Protein AF-A0A533VX08-F1 (afdb_monomer)

Sequence (145 aa):
MNLILTSAKGLEARASAEFKELALLSGIRKVGIERSAYDGVIEAEVENPRALLKFLADYVKSEPFRIRFILRALPIDAVVDTKMKDITATVKRLSSTIGQGETFRITIETRDSPYSTKELIDAIADVIDKKVDLESPKKIVLVQV

Nearest PDB structures (foldseek):
  3dfe-assembly1_F  TM=4.731E-01  e=9.009E-02  Trichormus variabilis ATCC 29413
  5dii-assembly1_C  TM=4.706E-01  e=1.669E+00  Haliangium ochraceum DSM 14365
  5dii-assembly1_A  TM=4.708E-01  e=2.152E+00  Haliangium ochraceum DSM 14365
  5dii-assembly2_D  TM=5.162E-01  e=4.609E+00  Haliangium ochraceum DSM 14365
  8ukm-assembly1_A  TM=4.799E-01  e=4.325E+00  synthetic construct

Foldseek 3Di:
DFKKWFFAFPCVVVQVVLLCVLCVVLVWNDKDWDDDPDGRIIDIDTPCLPSSVVSVVVCCVVPVPSRDTTPDMDTDPDDDPLDLVGLQVVLLVCLVVQDVQFEEDEAEAEDDHPDDPVVSRVSNVVSHPYHYDPPDGPYYRYDYD

Radius of gyration: 16.39 Å; Cα contacts (8 Å, |Δi|>4): 215; chains: 1; bounding box: 36×32×41 Å

Mean predicted aligned error: 3.55 Å

Structure (mmCIF, N/CA/C/O backbone):
data_AF-A0A533VX08-F1
#
_entry.id   AF-A0A533VX08-F1
#
loop_
_atom_site.group_PDB
_atom_site.id
_atom_site.type_symbol
_atom_site.label_atom_id
_atom_site.label_alt_id
_atom_site.label_comp_id
_atom_site.label_asym_id
_atom_site.label_entity_id
_atom_site.label_seq_id
_atom_site.pdbx_PDB_ins_code
_atom_site.Cartn_x
_atom_site.Cartn_y
_atom_site.Cartn_z
_atom_site.occupancy
_atom_site.B_iso_or_equiv
_atom_site.auth_seq_id
_atom_site.auth_comp_id
_atom_site.auth_asym_id
_atom_site.auth_atom_id
_atom_site.pdbx_PDB_model_num
ATOM 1 N N . MET A 1 1 ? -3.111 8.576 -8.736 1.00 88.94 1 MET A N 1
ATOM 2 C CA . MET A 1 1 ? -2.272 7.471 -8.210 1.00 88.94 1 MET A CA 1
ATOM 3 C C . MET A 1 1 ? -3.138 6.307 -7.739 1.00 88.94 1 MET A C 1
ATOM 5 O O . MET A 1 1 ? -4.182 6.535 -7.136 1.00 88.94 1 MET A O 1
ATOM 9 N N . ASN A 1 2 ? -2.721 5.066 -7.988 1.00 95.19 2 ASN A N 1
ATOM 10 C CA . ASN A 1 2 ? -3.388 3.863 -7.464 1.00 95.19 2 ASN A CA 1
ATOM 11 C C . ASN A 1 2 ? -2.417 2.737 -7.057 1.00 95.19 2 ASN A C 1
ATOM 13 O O . ASN A 1 2 ? -2.844 1.629 -6.720 1.00 95.19 2 ASN A O 1
ATOM 17 N N . LEU A 1 3 ? -1.116 3.032 -7.057 1.00 96.44 3 LEU A N 1
ATOM 18 C CA . LEU A 1 3 ? -0.046 2.174 -6.574 1.00 96.44 3 LEU A CA 1
ATOM 19 C C . LEU A 1 3 ? 0.986 3.000 -5.808 1.00 96.44 3 LEU A C 1
ATOM 21 O O . LEU A 1 3 ? 1.339 4.103 -6.225 1.00 96.44 3 LEU A O 1
ATOM 25 N N . ILE A 1 4 ? 1.513 2.416 -4.736 1.00 95.62 4 ILE A N 1
ATOM 26 C CA . ILE A 1 4 ? 2.741 2.872 -4.082 1.00 95.62 4 ILE A CA 1
ATOM 27 C C . ILE A 1 4 ? 3.814 1.819 -4.317 1.00 95.62 4 ILE A C 1
ATOM 29 O O . ILE A 1 4 ? 3.607 0.633 -4.040 1.00 95.62 4 ILE A O 1
ATOM 33 N N . LEU A 1 5 ? 4.968 2.264 -4.802 1.00 96.25 5 LEU A N 1
ATOM 34 C CA . LEU A 1 5 ? 6.176 1.459 -4.912 1.00 96.25 5 LEU A CA 1
ATOM 35 C C . LEU A 1 5 ? 7.221 2.001 -3.941 1.00 96.25 5 LEU A C 1
ATOM 37 O O . LEU A 1 5 ? 7.314 3.211 -3.728 1.00 96.25 5 LEU A O 1
ATOM 41 N N . THR A 1 6 ? 8.036 1.113 -3.385 1.00 96.00 6 THR A N 1
ATOM 42 C CA . THR A 1 6 ? 9.202 1.512 -2.596 1.00 96.00 6 THR A CA 1
ATOM 43 C C . THR A 1 6 ? 10.498 1.056 -3.249 1.00 96.00 6 THR A C 1
ATOM 45 O O . THR A 1 6 ? 10.547 0.014 -3.903 1.00 96.00 6 THR A O 1
ATOM 48 N N . SER A 1 7 ? 11.558 1.836 -3.060 1.00 96.50 7 SER A N 1
ATOM 49 C CA . SER A 1 7 ? 12.920 1.518 -3.486 1.00 96.50 7 SER A CA 1
ATOM 50 C C . SER A 1 7 ? 13.918 1.844 -2.380 1.00 96.50 7 SER A C 1
ATOM 52 O O . SER A 1 7 ? 13.594 2.521 -1.403 1.00 96.50 7 SER A O 1
ATOM 54 N N . ALA A 1 8 ? 15.170 1.417 -2.547 1.00 95.81 8 ALA A N 1
ATOM 55 C CA . ALA A 1 8 ? 16.247 2.013 -1.765 1.00 95.81 8 ALA A CA 1
ATOM 56 C C . ALA A 1 8 ? 16.362 3.514 -2.095 1.00 95.81 8 ALA A C 1
ATOM 58 O O . ALA A 1 8 ? 16.093 3.928 -3.231 1.00 95.81 8 ALA A O 1
ATOM 59 N N . LYS A 1 9 ? 16.766 4.315 -1.102 1.00 93.19 9 LYS A N 1
ATOM 60 C CA . LYS A 1 9 ? 16.940 5.767 -1.250 1.00 93.19 9 LYS A CA 1
ATOM 61 C C . LYS A 1 9 ? 17.899 6.084 -2.401 1.00 93.19 9 LYS A C 1
ATOM 63 O O . LYS A 1 9 ? 18.969 5.481 -2.498 1.00 93.19 9 LYS A O 1
ATOM 68 N N . GLY A 1 10 ? 17.512 7.013 -3.271 1.00 93.31 10 GLY A N 1
ATOM 69 C CA . GLY A 1 10 ? 18.300 7.437 -4.431 1.00 93.31 10 GLY A CA 1
ATOM 70 C C . GLY A 1 10 ? 18.233 6.490 -5.635 1.00 93.31 10 GLY A C 1
ATOM 71 O O . GLY A 1 10 ? 18.799 6.799 -6.684 1.00 93.31 10 GLY A O 1
ATOM 72 N N . LEU A 1 11 ? 17.541 5.349 -5.523 1.00 96.75 11 LEU A N 1
ATOM 73 C CA . LEU A 1 11 ? 17.334 4.410 -6.632 1.00 96.75 11 LEU A CA 1
ATOM 74 C C . LEU A 1 11 ? 15.940 4.524 -7.261 1.00 96.75 11 LEU A C 1
ATOM 76 O O . LEU A 1 11 ? 15.584 3.691 -8.095 1.00 96.75 11 LEU A O 1
ATOM 80 N N . GLU A 1 12 ? 15.165 5.563 -6.937 1.00 96.88 12 GLU A N 1
ATOM 81 C CA . GLU A 1 12 ? 13.768 5.694 -7.373 1.00 96.88 12 GLU A CA 1
ATOM 82 C C . GLU A 1 12 ? 13.662 5.739 -8.899 1.00 96.88 12 GLU A C 1
ATOM 84 O O . GLU A 1 12 ? 12.749 5.161 -9.481 1.00 96.88 12 GLU A O 1
ATOM 89 N N . ALA A 1 13 ? 14.624 6.383 -9.567 1.00 96.38 13 ALA A N 1
ATOM 90 C CA . ALA A 1 13 ? 14.668 6.439 -11.026 1.00 96.38 13 ALA A CA 1
ATOM 91 C C . ALA A 1 13 ? 14.881 5.049 -11.652 1.00 96.38 13 ALA A C 1
ATOM 93 O O . ALA A 1 13 ? 14.258 4.726 -12.663 1.00 96.38 13 ALA A O 1
ATOM 94 N N . ARG A 1 14 ? 15.717 4.202 -11.032 1.00 97.25 14 ARG A N 1
ATOM 95 C CA . ARG A 1 14 ? 15.951 2.824 -11.492 1.00 97.25 14 ARG A CA 1
ATOM 96 C C . ARG A 1 14 ? 14.742 1.935 -11.223 1.00 97.25 14 ARG A C 1
ATOM 98 O O . ARG A 1 14 ? 14.330 1.211 -12.119 1.00 97.25 14 ARG A O 1
ATOM 105 N N . ALA A 1 15 ?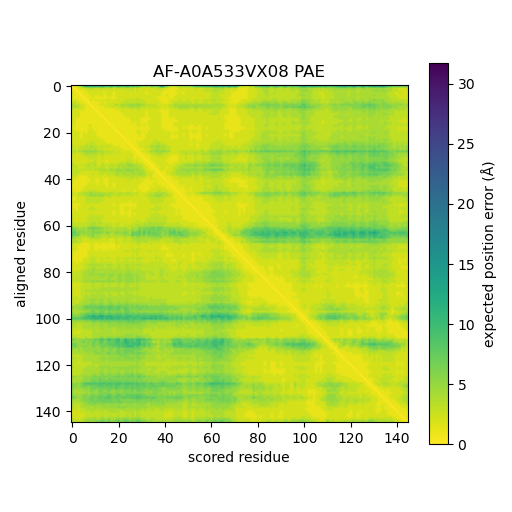 14.137 2.051 -10.041 1.00 97.38 15 ALA A N 1
ATOM 106 C CA . ALA A 1 15 ? 12.892 1.358 -9.713 1.00 97.38 15 ALA A CA 1
ATOM 107 C C . ALA A 1 15 ? 11.734 1.784 -10.630 1.00 97.38 15 ALA A C 1
ATOM 109 O O . ALA A 1 15 ? 10.949 0.948 -11.060 1.00 97.38 15 ALA A O 1
ATOM 110 N N . SER A 1 16 ? 11.663 3.064 -11.002 1.00 97.12 16 SER A N 1
ATOM 111 C CA . SER A 1 16 ? 10.666 3.571 -11.953 1.00 97.12 16 SER A CA 1
ATOM 112 C C . SER A 1 16 ? 10.858 2.988 -13.354 1.00 97.12 16 SER A C 1
ATOM 114 O O . SER A 1 16 ? 9.879 2.638 -14.010 1.00 97.12 16 SER A O 1
ATOM 116 N N . ALA A 1 17 ? 12.104 2.885 -13.827 1.00 96.81 17 ALA A N 1
ATOM 117 C CA . ALA A 1 17 ? 12.410 2.263 -15.115 1.00 96.81 17 ALA A CA 1
ATOM 118 C C . ALA A 1 17 ? 12.068 0.764 -15.106 1.00 96.81 17 ALA A C 1
ATOM 120 O O . ALA A 1 17 ? 11.334 0.304 -15.976 1.00 96.81 17 ALA A O 1
ATOM 121 N N . GLU A 1 18 ? 12.505 0.043 -14.070 1.00 96.62 18 GLU A N 1
ATOM 122 C CA . GLU A 1 18 ? 12.178 -1.370 -13.855 1.00 96.62 18 GLU A CA 1
ATOM 123 C C . GLU A 1 18 ? 10.660 -1.600 -13.807 1.00 96.62 18 GLU A C 1
ATOM 125 O O . GLU A 1 18 ? 10.143 -2.499 -14.466 1.00 96.62 18 GLU A O 1
ATOM 130 N N . PHE A 1 19 ? 9.912 -0.747 -13.100 1.00 96.94 19 PHE A N 1
ATOM 131 C CA . PHE A 1 19 ? 8.457 -0.860 -13.026 1.00 96.94 19 PHE A CA 1
ATOM 132 C C . PHE A 1 19 ? 7.786 -0.673 -14.391 1.00 96.94 19 PHE A C 1
ATOM 134 O O . PHE A 1 19 ? 6.857 -1.410 -14.716 1.00 96.94 19 PHE A O 1
ATOM 141 N N . LYS A 1 20 ? 8.264 0.271 -15.215 1.00 96.62 20 LYS A N 1
ATOM 142 C CA . LYS A 1 20 ? 7.754 0.464 -16.584 1.00 96.62 20 LYS A CA 1
ATOM 143 C C . LYS A 1 20 ? 8.006 -0.759 -17.461 1.00 96.62 20 LYS A C 1
ATOM 145 O O . LYS A 1 20 ? 7.113 -1.149 -18.208 1.00 96.62 20 LYS A O 1
ATOM 150 N N . GLU A 1 21 ? 9.187 -1.364 -17.364 1.00 95.75 21 GLU A N 1
ATOM 151 C CA . GLU A 1 21 ? 9.516 -2.586 -18.105 1.00 95.75 21 GLU A CA 1
ATOM 152 C C . GLU A 1 21 ? 8.601 -3.744 -17.693 1.00 95.75 21 GLU A C 1
ATOM 154 O O . GLU A 1 21 ? 7.999 -4.392 -18.548 1.00 95.75 21 GLU A O 1
ATOM 159 N N . LEU A 1 22 ? 8.418 -3.958 -16.389 1.00 95.38 22 LEU A N 1
ATOM 160 C CA . LEU A 1 22 ? 7.549 -5.017 -15.875 1.00 95.38 22 LEU A CA 1
ATOM 161 C C . LEU A 1 22 ? 6.073 -4.786 -16.228 1.00 95.38 22 LEU A C 1
ATOM 163 O O . LEU A 1 22 ? 5.369 -5.727 -16.597 1.00 95.38 22 LEU A O 1
ATOM 167 N N . ALA A 1 23 ? 5.603 -3.538 -16.163 1.00 96.31 23 ALA A N 1
ATOM 168 C CA . ALA A 1 23 ? 4.260 -3.178 -16.601 1.00 96.31 23 ALA A CA 1
ATOM 169 C C . ALA A 1 23 ? 4.071 -3.475 -18.096 1.00 96.31 23 ALA A C 1
ATOM 171 O O . ALA A 1 23 ? 3.083 -4.112 -18.467 1.00 96.31 23 ALA A O 1
ATOM 172 N N . LEU A 1 24 ? 5.046 -3.124 -18.938 1.00 96.12 24 LEU A N 1
ATOM 173 C CA . LEU A 1 24 ? 5.008 -3.421 -20.368 1.00 96.12 24 LEU A CA 1
ATOM 174 C C . LEU A 1 24 ? 4.974 -4.930 -20.645 1.00 96.12 24 LEU A C 1
ATOM 176 O O . LEU A 1 24 ? 4.193 -5.366 -21.490 1.00 96.12 24 LEU A O 1
ATOM 180 N N . LEU A 1 25 ? 5.760 -5.725 -19.911 1.00 95.00 25 LEU A N 1
ATOM 181 C CA . LEU A 1 25 ? 5.742 -7.192 -20.002 1.00 95.00 25 LEU A CA 1
ATOM 182 C C . LEU A 1 25 ? 4.377 -7.783 -19.630 1.00 95.00 25 LEU A C 1
ATOM 184 O O . LEU A 1 25 ? 3.946 -8.758 -20.239 1.00 95.00 25 LEU A O 1
ATOM 188 N N . SER A 1 26 ? 3.670 -7.167 -18.680 1.00 94.81 26 SER A N 1
ATOM 189 C CA . SER A 1 26 ? 2.295 -7.547 -18.329 1.00 94.81 26 SER A CA 1
ATOM 190 C C . SER A 1 26 ? 1.238 -7.080 -19.346 1.00 94.81 26 SER A C 1
ATOM 192 O O . SER A 1 26 ? 0.062 -7.409 -19.207 1.00 94.81 26 SER A O 1
ATOM 194 N N . GLY A 1 27 ? 1.640 -6.308 -20.364 1.00 95.38 27 GLY A N 1
ATOM 195 C CA . GLY A 1 27 ? 0.764 -5.737 -21.391 1.00 95.38 27 GLY A CA 1
ATOM 196 C C . GLY A 1 27 ? 0.299 -4.300 -21.125 1.00 95.38 27 GLY A C 1
ATOM 197 O O . GLY A 1 27 ? -0.318 -3.695 -22.003 1.00 95.38 27 GLY A O 1
ATOM 198 N N . ILE A 1 28 ? 0.630 -3.715 -19.971 1.00 95.81 28 ILE A N 1
ATOM 199 C CA . ILE A 1 28 ? 0.257 -2.342 -19.604 1.00 95.81 28 ILE A CA 1
ATOM 200 C C . ILE A 1 28 ? 1.253 -1.362 -20.223 1.00 95.81 28 ILE A C 1
ATOM 202 O O . ILE A 1 28 ? 2.416 -1.288 -19.834 1.00 95.81 28 ILE A O 1
ATOM 206 N N . ARG A 1 29 ? 0.785 -0.563 -21.184 1.00 92.50 29 ARG A N 1
ATOM 207 C CA . ARG A 1 29 ? 1.638 0.404 -21.901 1.00 92.50 29 ARG A CA 1
ATOM 208 C C . ARG A 1 29 ? 1.654 1.792 -21.276 1.00 92.50 29 ARG A C 1
ATOM 210 O O . ARG A 1 29 ? 2.642 2.510 -21.398 1.00 92.50 29 ARG A O 1
ATOM 217 N N . LYS A 1 30 ? 0.548 2.193 -20.650 1.00 94.50 30 LYS A N 1
ATOM 218 C CA . LYS A 1 30 ? 0.402 3.519 -20.051 1.00 94.50 30 LYS A CA 1
ATOM 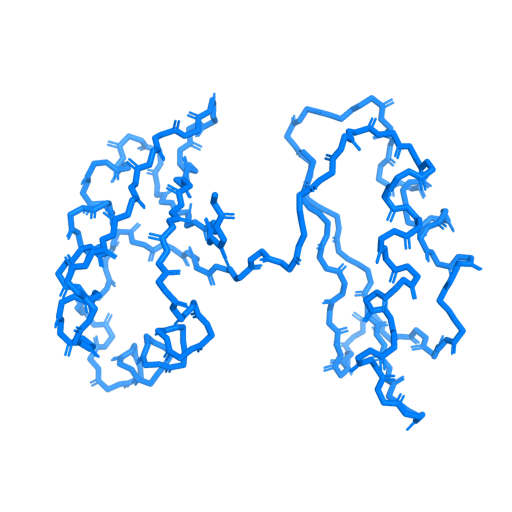219 C C . LYS A 1 30 ? 0.605 3.411 -18.547 1.00 94.50 30 LYS A C 1
ATOM 221 O O . LYS A 1 30 ? -0.234 2.856 -17.846 1.00 94.50 30 LYS A O 1
ATOM 226 N N . VAL A 1 31 ? 1.717 3.967 -18.081 1.00 96.38 31 VAL A N 1
ATOM 227 C CA . VAL A 1 31 ? 2.067 4.039 -16.662 1.00 96.38 31 VAL A CA 1
ATOM 228 C C . VAL A 1 31 ? 2.375 5.492 -16.320 1.00 96.38 31 VAL A C 1
ATOM 230 O O . VAL A 1 31 ? 3.316 6.070 -16.869 1.00 96.38 31 VAL A O 1
ATOM 233 N N . GLY A 1 32 ? 1.583 6.080 -15.426 1.00 96.62 32 GLY A N 1
ATOM 234 C CA . GLY A 1 32 ? 1.935 7.329 -14.753 1.00 96.62 32 GLY A CA 1
ATOM 235 C C . GLY A 1 32 ? 2.897 7.021 -13.613 1.00 96.62 32 GLY A C 1
ATOM 236 O O . GLY A 1 32 ? 2.642 6.093 -12.849 1.00 96.62 32 GLY A O 1
ATOM 237 N N . ILE A 1 33 ? 4.011 7.746 -13.522 1.00 96.56 33 ILE A N 1
ATOM 238 C CA . ILE A 1 33 ? 4.958 7.626 -12.408 1.00 96.56 33 ILE A CA 1
ATOM 239 C C . ILE A 1 33 ? 5.359 9.018 -11.963 1.00 96.56 33 ILE A C 1
ATOM 241 O O . ILE A 1 33 ? 5.828 9.812 -12.781 1.00 96.56 33 ILE A O 1
ATOM 245 N N . GLU A 1 34 ? 5.242 9.258 -10.667 1.00 94.56 34 GLU A N 1
ATOM 246 C CA . GLU A 1 34 ? 5.650 10.491 -10.016 1.00 94.56 34 GLU A CA 1
ATOM 247 C C . GLU A 1 34 ? 6.540 10.166 -8.814 1.00 94.56 34 GLU A C 1
ATOM 249 O O . GLU A 1 34 ? 6.399 9.137 -8.143 1.00 94.56 34 GLU A O 1
ATOM 254 N N . ARG A 1 35 ? 7.515 11.042 -8.563 1.00 88.56 35 ARG A N 1
ATOM 255 C CA . ARG A 1 35 ? 8.276 10.992 -7.316 1.00 88.56 35 ARG A CA 1
ATOM 256 C C . ARG A 1 35 ? 7.412 11.600 -6.226 1.00 88.56 35 ARG A C 1
ATOM 258 O O . ARG A 1 35 ? 6.923 12.712 -6.398 1.00 88.56 35 ARG A O 1
ATOM 265 N N . SER A 1 36 ? 7.271 10.885 -5.118 1.00 90.31 36 SER A N 1
ATOM 266 C CA . SER A 1 36 ? 6.644 11.466 -3.937 1.00 90.31 36 SER A CA 1
ATOM 267 C C . SER A 1 36 ? 7.587 12.477 -3.272 1.00 90.31 36 SER A C 1
ATOM 269 O O . SER A 1 36 ? 8.768 12.580 -3.621 1.00 90.31 36 SER A O 1
ATOM 271 N N . ALA A 1 37 ? 7.087 13.180 -2.258 1.00 88.75 37 ALA A N 1
ATOM 272 C CA . ALA A 1 37 ? 7.903 14.040 -1.402 1.00 88.75 37 ALA A CA 1
ATOM 273 C C . ALA A 1 37 ? 8.889 13.263 -0.500 1.00 88.75 37 ALA A C 1
ATOM 275 O O . ALA A 1 37 ? 9.709 13.878 0.181 1.00 88.75 37 ALA A O 1
ATOM 276 N N . TYR A 1 38 ? 8.818 11.928 -0.481 1.00 90.12 38 TYR A N 1
ATOM 277 C CA . TYR A 1 38 ? 9.591 11.075 0.414 1.00 90.12 38 TYR A CA 1
ATOM 278 C C . TYR A 1 38 ? 10.577 10.189 -0.355 1.00 90.12 38 TYR A C 1
ATOM 280 O O . TYR A 1 38 ? 10.212 9.478 -1.295 1.00 90.12 38 TYR A O 1
ATOM 288 N N . ASP A 1 39 ? 11.832 10.180 0.098 1.00 91.44 39 ASP A N 1
ATOM 289 C CA . ASP A 1 39 ? 12.879 9.333 -0.476 1.00 91.44 39 ASP A CA 1
ATOM 290 C C . ASP A 1 39 ? 12.495 7.850 -0.441 1.00 91.44 39 ASP A C 1
ATOM 292 O O . ASP A 1 39 ? 11.987 7.332 0.560 1.00 91.44 39 ASP A O 1
ATOM 296 N N . GLY A 1 40 ? 12.801 7.139 -1.524 1.00 93.19 40 GLY A N 1
ATOM 297 C CA . GLY A 1 40 ? 12.488 5.721 -1.666 1.00 93.19 40 GLY A CA 1
ATOM 298 C C . GLY A 1 40 ? 11.003 5.416 -1.866 1.00 93.19 40 GLY A C 1
ATOM 299 O O . GLY A 1 40 ? 10.631 4.248 -1.764 1.00 93.19 40 GLY A O 1
ATOM 300 N N . VAL A 1 41 ? 10.155 6.414 -2.140 1.00 94.38 41 VAL A N 1
ATOM 301 C CA . VAL A 1 41 ? 8.714 6.231 -2.370 1.00 94.38 41 VAL A CA 1
ATOM 302 C C . VAL A 1 41 ? 8.310 6.820 -3.711 1.00 94.38 41 VAL A C 1
ATOM 304 O O . VAL A 1 41 ? 8.585 7.980 -4.030 1.00 94.38 41 VAL A O 1
ATOM 307 N N . ILE A 1 42 ? 7.639 5.989 -4.496 1.00 96.38 42 ILE A N 1
ATOM 308 C CA . ILE A 1 42 ? 7.211 6.296 -5.853 1.00 96.38 42 ILE A CA 1
ATOM 309 C C . ILE A 1 42 ? 5.706 6.085 -5.926 1.00 96.38 42 ILE A C 1
ATOM 311 O O . ILE A 1 42 ? 5.188 5.045 -5.509 1.00 96.38 42 ILE A O 1
ATOM 315 N N . GLU A 1 43 ? 5.021 7.060 -6.500 1.00 95.94 43 GLU A N 1
ATOM 316 C CA . GLU A 1 43 ? 3.597 6.982 -6.777 1.00 95.94 43 GLU A CA 1
ATOM 317 C C . GLU A 1 43 ? 3.405 6.572 -8.230 1.00 95.94 43 GLU A C 1
ATOM 319 O O . GLU A 1 43 ? 4.046 7.104 -9.140 1.00 95.94 43 GLU A O 1
ATOM 324 N N . ALA A 1 44 ? 2.538 5.590 -8.451 1.00 96.69 44 ALA A N 1
ATOM 325 C CA . ALA A 1 44 ? 2.254 5.089 -9.781 1.00 96.69 44 ALA A CA 1
ATOM 326 C C . ALA A 1 44 ? 0.752 5.037 -10.060 1.00 96.69 44 ALA A C 1
ATOM 328 O O . ALA A 1 44 ? -0.091 4.896 -9.166 1.00 96.69 44 ALA A O 1
ATOM 329 N N . GLU A 1 45 ? 0.421 5.157 -11.340 1.00 96.94 45 GLU A N 1
ATOM 330 C CA . GLU A 1 45 ? -0.935 5.054 -11.852 1.00 96.94 45 GLU A CA 1
ATOM 331 C C . GLU A 1 45 ? -0.980 4.147 -13.078 1.00 96.94 45 GLU A C 1
ATOM 333 O O . GLU A 1 45 ? -0.287 4.375 -14.073 1.00 96.94 45 GLU A O 1
ATOM 338 N N . VAL A 1 46 ? -1.805 3.105 -12.989 1.00 96.12 46 VAL A N 1
ATOM 339 C CA . VAL A 1 46 ? -2.007 2.099 -14.040 1.00 96.12 46 VAL A CA 1
ATOM 340 C C . VAL A 1 46 ? -3.486 1.744 -14.165 1.00 96.12 46 VAL A C 1
ATOM 342 O O . VAL A 1 46 ? -4.247 1.913 -13.221 1.00 96.12 46 VAL A O 1
ATOM 345 N N . GLU A 1 47 ? -3.921 1.205 -15.299 1.00 92.44 47 GLU A N 1
ATOM 346 C CA . GLU A 1 47 ? -5.343 0.880 -15.509 1.00 92.44 47 GLU A CA 1
ATOM 347 C C . GLU A 1 47 ? -5.866 -0.258 -14.611 1.00 92.44 47 GLU A C 1
ATOM 349 O O . GLU A 1 47 ? -7.013 -0.226 -14.172 1.00 92.44 47 GLU A O 1
ATOM 354 N N . ASN A 1 48 ? -5.030 -1.258 -14.304 1.00 91.94 48 ASN A N 1
ATOM 355 C CA . ASN A 1 48 ? -5.430 -2.425 -13.517 1.00 91.94 48 ASN A CA 1
ATOM 356 C C . ASN A 1 48 ? -4.335 -2.833 -12.514 1.00 91.94 48 ASN A C 1
ATOM 358 O O . ASN A 1 48 ? -3.584 -3.786 -12.752 1.00 91.94 48 ASN A O 1
ATOM 362 N N . PRO A 1 49 ? -4.228 -2.124 -11.373 1.00 95.06 49 PRO A N 1
ATOM 363 C CA . PRO A 1 49 ? -3.134 -2.322 -10.427 1.00 95.06 49 PRO A CA 1
ATOM 364 C C . PRO A 1 49 ? -3.142 -3.723 -9.813 1.00 95.06 49 PRO A C 1
ATOM 366 O O . PRO A 1 49 ? -2.089 -4.325 -9.635 1.00 95.06 49 PRO A O 1
ATOM 369 N N . ARG A 1 50 ? -4.319 -4.296 -9.537 1.00 94.06 50 ARG A N 1
ATOM 370 C CA . ARG A 1 50 ? -4.427 -5.628 -8.919 1.00 94.06 50 ARG A CA 1
ATOM 371 C C . ARG A 1 50 ? -3.966 -6.745 -9.857 1.00 94.06 50 ARG A C 1
ATOM 373 O O . ARG A 1 50 ? -3.292 -7.666 -9.400 1.00 94.06 50 ARG A O 1
ATOM 380 N N . ALA A 1 51 ? -4.297 -6.665 -11.148 1.00 95.25 51 ALA A N 1
ATOM 381 C CA . ALA A 1 51 ? -3.815 -7.631 -12.135 1.00 95.25 51 ALA A CA 1
ATOM 382 C C . ALA A 1 51 ? -2.294 -7.537 -12.317 1.00 95.25 51 ALA A C 1
ATOM 384 O O . ALA A 1 51 ? -1.620 -8.567 -12.298 1.00 95.25 51 ALA A O 1
ATOM 385 N N . LEU A 1 52 ? -1.752 -6.315 -12.393 1.00 96.44 52 LEU A N 1
ATOM 386 C CA . LEU A 1 52 ? -0.308 -6.089 -12.452 1.00 96.44 52 LEU A CA 1
ATOM 387 C C . LEU A 1 52 ? 0.398 -6.661 -11.221 1.00 96.44 52 LEU A C 1
ATOM 389 O O . LEU A 1 52 ? 1.346 -7.420 -11.359 1.00 96.44 52 LEU A O 1
ATOM 393 N N . LEU A 1 53 ? -0.081 -6.360 -10.013 1.00 96.06 53 LEU A N 1
ATOM 394 C CA . LEU A 1 53 ? 0.525 -6.878 -8.784 1.00 96.06 53 LEU A CA 1
ATOM 395 C C . LEU A 1 53 ? 0.477 -8.406 -8.701 1.00 96.06 53 LEU A C 1
ATOM 397 O O . LEU A 1 53 ? 1.427 -9.011 -8.212 1.00 96.06 53 LEU A O 1
ATOM 401 N N . LYS A 1 54 ? -0.591 -9.040 -9.203 1.00 96.00 54 LYS A N 1
ATOM 402 C CA . LYS A 1 54 ? -0.655 -10.503 -9.309 1.00 96.00 54 LYS A CA 1
ATOM 403 C C . LYS A 1 54 ? 0.412 -11.034 -10.268 1.00 96.00 54 LYS A C 1
ATOM 405 O O . LYS A 1 54 ? 1.146 -11.941 -9.895 1.00 96.00 54 LYS A O 1
ATOM 410 N N . PHE A 1 55 ? 0.540 -10.427 -11.449 1.00 96.00 55 PHE A N 1
ATOM 411 C CA . PHE A 1 55 ? 1.604 -10.757 -12.398 1.00 96.00 55 PHE A CA 1
ATOM 412 C C . PHE A 1 55 ? 2.991 -10.601 -11.763 1.00 96.00 55 PHE A C 1
ATOM 414 O O . PHE A 1 55 ? 3.793 -11.523 -11.838 1.00 96.00 55 PHE A O 1
ATOM 421 N N . LEU A 1 56 ? 3.259 -9.485 -11.077 1.00 95.31 56 LEU A N 1
ATOM 422 C CA . LEU A 1 56 ? 4.534 -9.247 -10.394 1.00 95.31 56 LEU A CA 1
ATOM 423 C C . LEU A 1 56 ? 4.804 -10.292 -9.305 1.00 95.31 56 LEU A C 1
ATOM 425 O O . LEU A 1 56 ? 5.922 -10.787 -9.198 1.00 95.31 56 LEU A O 1
ATOM 429 N N . ALA A 1 57 ? 3.790 -10.660 -8.518 1.00 94.12 57 ALA A N 1
ATOM 430 C CA . ALA A 1 57 ? 3.922 -11.673 -7.476 1.00 94.12 57 ALA A CA 1
ATOM 431 C C . ALA A 1 57 ? 4.262 -13.062 -8.042 1.00 94.12 57 ALA A C 1
ATOM 433 O O . ALA A 1 57 ? 5.021 -13.804 -7.417 1.00 94.12 57 ALA A O 1
ATOM 434 N N . ASP A 1 58 ? 3.720 -13.412 -9.209 1.00 94.81 58 ASP A N 1
ATOM 435 C CA . ASP A 1 58 ? 4.047 -14.659 -9.904 1.00 94.81 58 ASP A CA 1
ATOM 436 C C . ASP A 1 58 ? 5.427 -14.570 -10.580 1.00 94.81 58 ASP A C 1
ATOM 438 O O . ASP A 1 58 ? 6.234 -15.494 -10.464 1.00 94.81 58 ASP A O 1
ATOM 442 N N . TYR A 1 59 ? 5.750 -13.423 -11.183 1.00 94.19 59 TYR A N 1
ATOM 443 C CA . TYR A 1 59 ? 7.022 -13.168 -11.861 1.00 94.19 59 TYR A CA 1
ATOM 444 C C . TYR A 1 59 ? 8.224 -13.187 -10.907 1.00 94.19 59 TYR A C 1
ATOM 446 O O . TYR A 1 59 ? 9.264 -13.752 -11.235 1.00 94.19 59 TYR A O 1
ATOM 454 N N . VAL A 1 60 ? 8.085 -12.650 -9.688 1.00 93.25 60 VAL A N 1
ATOM 455 C CA . VAL A 1 60 ? 9.134 -12.732 -8.652 1.00 93.25 60 VAL A CA 1
ATOM 456 C C . VAL A 1 60 ? 9.422 -14.177 -8.257 1.00 93.25 60 VAL A C 1
ATOM 458 O O . VAL A 1 60 ? 10.563 -14.503 -7.946 1.00 93.25 60 VAL A O 1
ATOM 461 N N . LYS A 1 61 ? 8.417 -15.060 -8.264 1.00 92.75 61 LYS A N 1
ATOM 462 C CA . LYS A 1 61 ? 8.620 -16.478 -7.933 1.00 92.75 61 LYS A CA 1
ATOM 463 C C . LYS A 1 61 ? 9.327 -17.227 -9.058 1.00 92.75 61 LYS A C 1
ATOM 465 O O . LYS A 1 61 ? 10.109 -18.126 -8.766 1.00 92.75 61 LYS A O 1
ATOM 470 N N . SER A 1 62 ? 9.048 -16.881 -10.316 1.00 93.12 62 SER A N 1
ATOM 471 C CA . SER A 1 62 ? 9.669 -17.528 -11.476 1.00 93.12 62 SER A CA 1
ATOM 472 C C . SER A 1 62 ? 11.072 -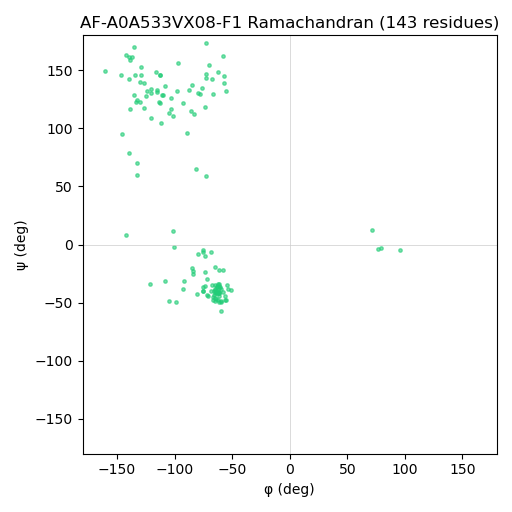16.999 -11.769 1.00 93.12 62 SER A C 1
ATOM 474 O O . SER A 1 62 ? 11.977 -17.784 -12.039 1.00 93.12 62 SER A O 1
ATOM 476 N N . GLU A 1 63 ? 11.273 -15.682 -11.697 1.00 90.62 63 GLU A N 1
ATOM 477 C CA . GLU A 1 63 ? 12.547 -15.019 -11.994 1.00 90.62 63 GLU A CA 1
ATOM 478 C C . GLU A 1 63 ? 12.935 -14.003 -10.897 1.00 90.62 63 GLU A C 1
ATOM 480 O O . GLU A 1 63 ? 12.964 -12.794 -11.148 1.00 90.62 63 GLU A O 1
ATOM 485 N N . PRO A 1 64 ? 13.305 -14.455 -9.681 1.00 84.06 64 PRO A N 1
ATOM 486 C CA . PRO A 1 64 ? 13.571 -13.560 -8.548 1.00 84.06 64 PRO A CA 1
ATOM 487 C C . PRO A 1 64 ? 14.610 -12.469 -8.837 1.00 84.06 64 PRO A C 1
ATOM 489 O O . PRO A 1 64 ? 14.491 -11.341 -8.373 1.00 84.06 64 PRO A O 1
ATOM 492 N N . PHE A 1 65 ? 15.626 -12.781 -9.644 1.00 88.12 65 PHE A N 1
ATOM 493 C CA . PHE A 1 65 ? 16.745 -11.877 -9.938 1.00 88.12 65 PHE A CA 1
ATOM 494 C C . PHE A 1 65 ? 16.408 -10.737 -10.913 1.00 88.12 65 PHE A C 1
ATOM 496 O O . PHE A 1 65 ? 17.270 -9.882 -11.162 1.00 88.12 65 PHE A O 1
ATOM 503 N N . ARG A 1 66 ? 15.200 -10.749 -11.497 1.00 87.38 66 ARG A N 1
ATOM 504 C CA . ARG A 1 66 ? 14.723 -9.736 -12.448 1.00 87.38 66 ARG A CA 1
ATOM 505 C C . ARG A 1 66 ? 14.142 -8.500 -11.781 1.00 87.38 66 ARG A C 1
ATOM 507 O O . ARG A 1 66 ? 14.115 -7.470 -12.439 1.00 87.38 66 ARG A O 1
ATOM 514 N N . ILE A 1 67 ? 13.697 -8.600 -10.528 1.00 92.25 67 ILE A N 1
ATOM 515 C CA . ILE A 1 67 ? 13.260 -7.445 -9.740 1.00 92.25 67 ILE A CA 1
ATOM 516 C C . ILE A 1 67 ? 14.351 -7.129 -8.723 1.00 92.25 67 ILE A C 1
ATOM 518 O O . ILE A 1 67 ? 14.654 -7.929 -7.841 1.00 92.25 67 ILE A O 1
ATOM 522 N N . ARG A 1 68 ? 14.988 -5.974 -8.889 1.00 93.38 68 ARG A N 1
ATOM 523 C CA . ARG A 1 68 ? 16.188 -5.563 -8.157 1.00 93.38 68 ARG A CA 1
ATOM 524 C C . ARG A 1 68 ? 15.996 -4.267 -7.390 1.00 93.38 68 ARG A C 1
ATOM 526 O O . ARG A 1 68 ? 16.619 -4.102 -6.345 1.00 93.38 68 ARG A O 1
ATOM 533 N N . PHE A 1 69 ? 15.208 -3.333 -7.916 1.00 96.00 69 PHE A N 1
ATOM 534 C CA . PHE A 1 69 ? 15.117 -1.977 -7.374 1.00 96.00 69 PHE A CA 1
ATOM 535 C C . PHE A 1 69 ? 13.785 -1.708 -6.675 1.00 96.00 69 PHE A C 1
ATOM 537 O O . PHE A 1 69 ? 13.760 -0.950 -5.703 1.00 96.00 69 PHE A O 1
ATOM 544 N N . ILE A 1 70 ? 12.701 -2.332 -7.133 1.00 96.25 70 ILE A N 1
ATOM 545 C CA . ILE A 1 70 ? 11.410 -2.328 -6.445 1.00 96.25 70 ILE A CA 1
ATOM 546 C C . ILE A 1 70 ? 11.500 -3.252 -5.225 1.00 96.25 70 ILE A C 1
ATOM 548 O O . ILE A 1 70 ? 11.707 -4.456 -5.355 1.00 96.25 70 ILE A O 1
ATOM 552 N N . LEU A 1 71 ? 11.311 -2.687 -4.033 1.00 95.25 71 LEU A N 1
ATOM 553 C CA . LEU A 1 71 ? 11.310 -3.421 -2.764 1.00 95.25 71 LEU A CA 1
ATOM 554 C C . LEU A 1 71 ? 9.900 -3.860 -2.353 1.00 95.25 71 LEU A C 1
ATOM 556 O O . LEU A 1 71 ? 9.714 -4.950 -1.815 1.00 95.25 71 LEU A O 1
ATOM 560 N N . ARG A 1 72 ? 8.897 -3.011 -2.594 1.00 94.94 72 ARG A N 1
ATOM 561 C CA . ARG A 1 72 ? 7.484 -3.299 -2.324 1.00 94.94 72 ARG A CA 1
ATOM 562 C C . ARG A 1 72 ? 6.615 -2.621 -3.371 1.00 94.94 72 ARG A C 1
ATOM 564 O O . ARG A 1 72 ? 6.931 -1.521 -3.809 1.00 94.94 72 ARG A O 1
ATOM 571 N N . ALA A 1 73 ? 5.510 -3.264 -3.731 1.00 95.56 73 ALA A N 1
ATOM 572 C CA . ALA A 1 73 ? 4.475 -2.695 -4.582 1.00 95.56 73 ALA A CA 1
ATOM 573 C C . ALA A 1 73 ? 3.108 -2.954 -3.945 1.00 95.56 73 ALA A C 1
ATOM 575 O O . ALA A 1 73 ? 2.780 -4.099 -3.633 1.00 95.56 73 ALA A O 1
ATOM 576 N N . LEU A 1 74 ? 2.332 -1.897 -3.712 1.00 95.12 74 LEU A N 1
ATOM 577 C CA . LEU A 1 74 ? 1.053 -1.972 -3.015 1.00 95.12 74 LEU A CA 1
ATOM 578 C C . LEU A 1 74 ? -0.060 -1.269 -3.777 1.00 95.12 74 LEU A C 1
ATOM 580 O O . LEU A 1 74 ? 0.165 -0.162 -4.266 1.00 95.12 74 LEU A O 1
ATOM 584 N N . PRO A 1 75 ? -1.270 -1.851 -3.804 1.00 95.19 75 PRO A N 1
ATOM 585 C CA . PRO A 1 75 ? -2.442 -1.166 -4.314 1.00 95.19 75 PRO A CA 1
ATOM 586 C C . PRO A 1 75 ? -2.885 -0.084 -3.334 1.00 95.19 75 PRO A C 1
ATOM 588 O O . PRO A 1 75 ? -2.831 -0.272 -2.119 1.00 95.19 75 PRO A O 1
ATOM 591 N N . ILE A 1 76 ? -3.359 1.032 -3.880 1.00 95.44 76 ILE A N 1
ATOM 592 C CA . ILE A 1 76 ? -4.078 2.051 -3.121 1.00 95.44 76 ILE A CA 1
ATOM 593 C C . ILE A 1 76 ? -5.561 1.896 -3.441 1.00 95.44 76 ILE A C 1
ATOM 595 O O . ILE A 1 76 ? -5.975 2.073 -4.586 1.00 95.44 76 ILE A O 1
ATOM 599 N N . ASP A 1 77 ? -6.360 1.568 -2.429 1.00 94.56 77 ASP A N 1
ATOM 600 C CA . ASP A 1 77 ? -7.815 1.450 -2.582 1.00 94.56 77 ASP A CA 1
ATOM 601 C C . ASP A 1 77 ? -8.532 2.807 -2.467 1.00 94.56 77 ASP A C 1
ATOM 603 O O . ASP A 1 77 ? -9.628 2.979 -3.005 1.00 94.56 77 ASP A O 1
ATOM 607 N N . ALA A 1 78 ? -7.931 3.773 -1.765 1.00 95.50 78 ALA A N 1
ATOM 608 C CA . ALA A 1 78 ? -8.427 5.141 -1.649 1.00 95.50 78 ALA A CA 1
ATOM 609 C C . ALA A 1 78 ? -7.316 6.105 -1.203 1.00 95.50 78 ALA A C 1
ATOM 611 O O . ALA A 1 78 ? -6.440 5.723 -0.430 1.00 95.50 78 ALA A O 1
ATOM 612 N N . VAL A 1 79 ? -7.407 7.358 -1.651 1.00 94.81 79 VAL A N 1
ATOM 613 C CA . VAL A 1 79 ? -6.624 8.498 -1.151 1.00 94.81 79 VAL A CA 1
ATOM 614 C C . VAL A 1 79 ? -7.605 9.476 -0.514 1.00 94.81 79 VAL A C 1
ATOM 616 O O . VAL A 1 79 ? -8.654 9.751 -1.098 1.00 94.81 79 VAL A O 1
ATOM 619 N N . VAL A 1 80 ? -7.290 9.968 0.682 1.00 95.50 80 VAL A N 1
ATOM 620 C CA . VAL A 1 80 ? -8.125 10.914 1.435 1.00 95.50 80 VAL A CA 1
ATOM 621 C C . VAL A 1 80 ? -7.264 11.974 2.104 1.00 95.50 80 VAL A C 1
ATOM 623 O O . VAL A 1 80 ? -6.072 11.758 2.310 1.00 95.50 80 VAL A O 1
ATOM 626 N N . ASP A 1 81 ? -7.883 13.092 2.479 1.00 94.69 81 ASP A N 1
ATOM 627 C CA . ASP A 1 81 ? -7.254 14.070 3.363 1.00 94.69 81 ASP A CA 1
ATOM 628 C C . ASP A 1 81 ? -6.843 13.407 4.685 1.00 94.69 81 ASP A C 1
ATOM 630 O O . ASP A 1 81 ? -7.566 12.563 5.225 1.00 94.69 81 ASP A O 1
ATOM 634 N N . THR A 1 82 ? -5.724 13.853 5.261 1.00 93.94 82 THR A N 1
ATOM 635 C CA . THR A 1 82 ? -5.222 13.407 6.573 1.00 93.94 82 THR A CA 1
ATOM 636 C C . THR A 1 82 ? -6.064 13.974 7.725 1.00 93.94 82 THR A C 1
ATOM 638 O O . THR A 1 82 ? -5.585 14.692 8.600 1.00 93.94 82 THR A O 1
ATOM 641 N N . LYS A 1 83 ? -7.363 13.672 7.720 1.00 95.75 83 LYS A N 1
ATOM 642 C CA . LYS A 1 83 ? -8.338 14.017 8.755 1.00 95.75 83 LYS A CA 1
ATOM 643 C C . LYS A 1 83 ? -8.940 12.726 9.284 1.00 95.75 83 LYS A C 1
ATOM 645 O O . LYS A 1 83 ? -9.436 11.905 8.513 1.00 95.75 83 LYS A O 1
ATOM 650 N N . MET A 1 84 ? -8.975 12.571 10.607 1.00 95.12 84 MET A N 1
ATOM 651 C CA . MET A 1 84 ? -9.453 11.340 11.255 1.00 95.12 84 MET A CA 1
ATOM 652 C C . MET A 1 84 ? -10.835 10.879 10.749 1.00 95.12 84 MET A C 1
ATOM 654 O O . MET A 1 84 ? -11.068 9.690 10.529 1.00 95.12 84 MET A O 1
ATOM 658 N N . LYS A 1 85 ? -11.749 11.825 10.499 1.00 96.56 85 LYS A N 1
ATOM 659 C CA . LYS A 1 85 ? -13.094 11.543 9.975 1.00 96.56 85 LYS A CA 1
ATOM 660 C C . LYS A 1 85 ? -13.072 10.924 8.571 1.00 96.56 85 LYS A C 1
ATOM 662 O O . LYS A 1 85 ? -13.832 9.995 8.311 1.00 96.56 85 LYS A O 1
ATOM 667 N N . ASP A 1 86 ? -12.212 11.415 7.683 1.00 97.50 86 ASP A N 1
ATOM 668 C CA . ASP A 1 86 ? -12.145 10.953 6.291 1.00 97.50 86 ASP A CA 1
ATOM 669 C C . ASP A 1 86 ? -11.462 9.580 6.197 1.00 97.50 86 ASP A C 1
ATOM 671 O O . ASP A 1 86 ? -11.919 8.702 5.454 1.00 97.50 86 ASP A O 1
ATOM 675 N N . ILE A 1 87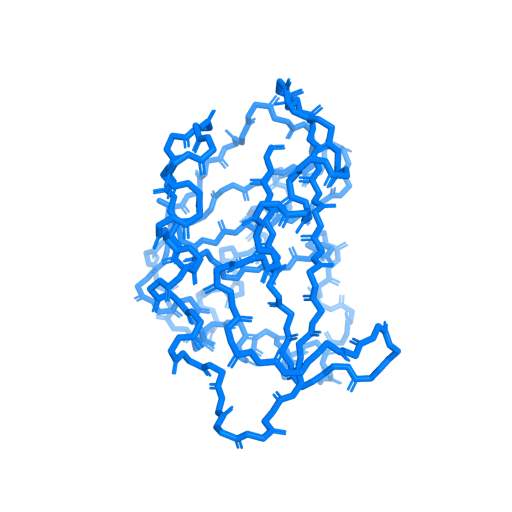 ? -10.440 9.360 7.035 1.00 96.50 87 ILE A N 1
ATOM 676 C CA . ILE A 1 87 ? -9.768 8.064 7.209 1.00 96.50 87 ILE A CA 1
ATOM 677 C C . ILE A 1 87 ? -10.775 7.013 7.691 1.00 96.50 87 ILE A C 1
ATOM 679 O O . ILE A 1 87 ? -10.992 6.005 7.018 1.00 96.50 87 ILE A O 1
ATOM 683 N N . THR A 1 88 ? -11.441 7.259 8.822 1.00 96.75 88 THR A N 1
ATOM 684 C CA . THR A 1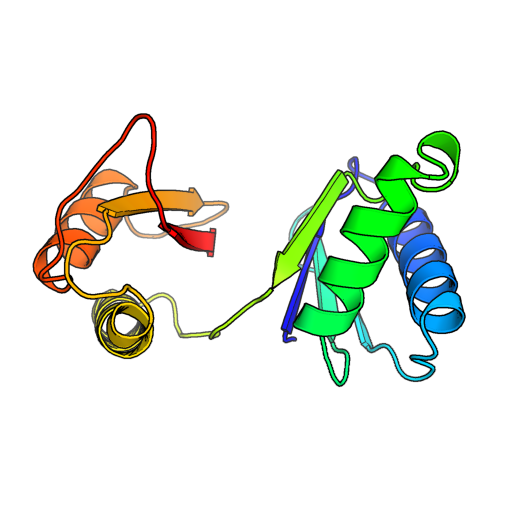 88 ? -12.383 6.300 9.430 1.00 96.75 88 THR A CA 1
ATOM 685 C C . THR A 1 88 ? -13.598 6.023 8.544 1.00 96.75 88 THR A C 1
ATOM 687 O O . THR A 1 88 ? -13.989 4.865 8.385 1.00 96.75 88 THR A O 1
ATOM 690 N N . ALA A 1 89 ? -14.165 7.040 7.887 1.00 97.12 89 ALA A N 1
ATOM 691 C CA . ALA A 1 89 ? -15.262 6.851 6.938 1.00 97.12 89 ALA A CA 1
ATOM 692 C C . ALA A 1 89 ? -14.854 5.957 5.753 1.00 97.12 89 ALA A C 1
ATOM 694 O O . ALA A 1 89 ? -15.609 5.074 5.334 1.00 97.12 89 ALA A O 1
ATOM 695 N N . THR A 1 90 ? -13.640 6.148 5.234 1.00 97.56 90 THR A N 1
ATOM 696 C CA . THR A 1 90 ? -1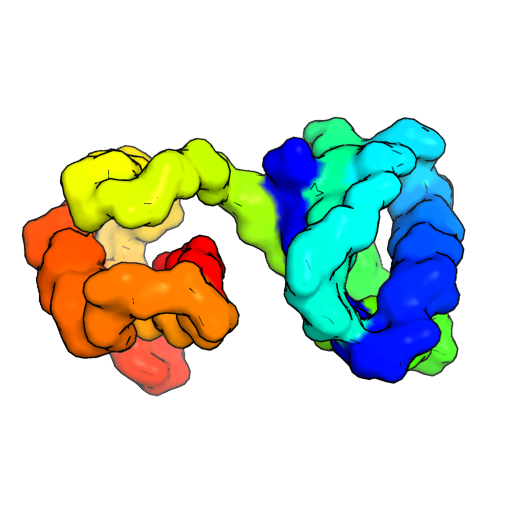3.119 5.364 4.110 1.00 97.56 90 THR A CA 1
ATOM 697 C C . THR A 1 90 ? -12.800 3.935 4.512 1.00 97.56 90 THR A C 1
ATOM 699 O O . THR A 1 90 ? -13.209 3.005 3.815 1.00 97.56 90 THR A O 1
ATOM 702 N N . VAL A 1 91 ? -12.156 3.742 5.663 1.00 96.50 91 VAL A N 1
ATOM 703 C CA . VAL A 1 91 ? -11.927 2.417 6.250 1.00 96.50 91 VAL A CA 1
ATOM 704 C C . VAL A 1 91 ? -13.250 1.679 6.430 1.00 96.50 91 VAL A C 1
ATOM 706 O O . VAL A 1 91 ? -13.363 0.534 6.002 1.00 96.50 91 VAL A O 1
ATOM 709 N N . LYS A 1 92 ? -14.273 2.330 6.996 1.00 96.00 92 LYS A N 1
ATOM 710 C CA . LYS A 1 92 ? -15.596 1.723 7.199 1.00 96.00 92 LYS A CA 1
ATOM 711 C C . LYS A 1 92 ? -16.236 1.272 5.886 1.00 96.00 92 LYS A C 1
ATOM 713 O O . LYS A 1 92 ? -16.865 0.222 5.829 1.00 96.00 92 LYS A O 1
ATOM 718 N N . ARG A 1 93 ? -16.069 2.042 4.809 1.00 96.12 93 ARG A N 1
ATOM 719 C CA . ARG A 1 93 ? -16.541 1.647 3.474 1.00 96.12 93 ARG A CA 1
ATOM 720 C C . ARG A 1 93 ? -15.773 0.430 2.950 1.00 96.12 93 ARG A C 1
ATOM 722 O O . ARG A 1 93 ? -16.387 -0.506 2.438 1.00 96.12 93 ARG A O 1
ATOM 729 N N . LEU A 1 94 ? -14.448 0.431 3.084 1.00 95.19 94 LEU A N 1
ATOM 730 C CA . LEU A 1 94 ? -13.574 -0.643 2.601 1.00 95.19 94 LEU A CA 1
ATOM 731 C C . LEU A 1 94 ? -13.657 -1.920 3.452 1.00 95.19 94 LEU A C 1
ATOM 733 O O . LEU A 1 94 ? -13.402 -3.007 2.933 1.00 95.19 94 LEU A O 1
ATOM 737 N N . SER A 1 95 ? -14.072 -1.830 4.718 1.00 93.62 95 SER A N 1
ATOM 738 C CA . SER A 1 95 ? -14.214 -2.985 5.614 1.00 93.62 95 SER A CA 1
ATOM 739 C C . SER A 1 95 ? -15.291 -3.971 5.156 1.00 93.62 95 SER A C 1
ATOM 741 O O . SER A 1 95 ? -15.226 -5.150 5.498 1.00 93.62 95 SER A O 1
ATOM 743 N N . SER A 1 96 ? -16.215 -3.538 4.289 1.00 92.25 96 SER A N 1
ATOM 744 C CA . SER A 1 96 ? -17.163 -4.418 3.589 1.00 92.25 96 SER A CA 1
ATOM 745 C C . SER A 1 96 ? -16.483 -5.507 2.744 1.00 92.25 96 SER A C 1
ATOM 747 O O . SER A 1 96 ? -17.084 -6.544 2.477 1.00 92.25 96 SER A O 1
ATOM 749 N N . THR A 1 97 ? -15.216 -5.310 2.361 1.00 91.12 97 THR A N 1
ATOM 750 C CA . THR A 1 97 ? -14.409 -6.305 1.634 1.00 91.12 97 THR A CA 1
ATOM 751 C C . THR A 1 97 ? -13.817 -7.398 2.532 1.00 91.12 97 THR A C 1
ATOM 753 O O . THR A 1 97 ? -13.234 -8.361 2.021 1.00 91.12 97 THR A O 1
ATOM 756 N N . ILE A 1 98 ? -13.948 -7.253 3.856 1.00 92.25 98 ILE A N 1
ATOM 757 C CA . ILE A 1 98 ? -13.588 -8.267 4.847 1.00 92.25 98 ILE A CA 1
ATOM 758 C C . ILE A 1 98 ? -14.798 -9.190 5.006 1.00 92.25 98 ILE A C 1
ATOM 760 O O . ILE A 1 98 ? -15.874 -8.774 5.457 1.00 92.25 98 ILE A O 1
ATOM 764 N N . GLY A 1 99 ? -14.626 -10.452 4.622 1.00 90.31 99 GLY A N 1
ATOM 765 C CA . GLY A 1 99 ? -15.674 -11.464 4.649 1.00 90.31 99 GLY A CA 1
ATOM 766 C C . GLY A 1 99 ? -16.274 -11.661 6.043 1.00 90.31 99 GLY A C 1
ATOM 767 O O . GLY A 1 99 ? -15.733 -11.243 7.070 1.00 90.31 99 GLY A O 1
ATOM 768 N N . GLN A 1 100 ? -17.450 -12.280 6.105 1.00 88.62 100 GLN A N 1
ATOM 769 C CA . GLN A 1 100 ? -18.029 -12.670 7.389 1.00 88.62 100 GLN A CA 1
ATOM 770 C C . GLN A 1 100 ? -17.158 -13.757 8.033 1.00 88.62 100 GLN A C 1
ATOM 772 O O . GLN A 1 100 ? -16.804 -14.733 7.379 1.00 88.62 100 GLN A O 1
ATOM 777 N N . GLY A 1 101 ? -16.779 -13.566 9.298 1.00 89.62 101 GLY A N 1
ATOM 778 C CA . GLY A 1 101 ? -15.876 -14.476 10.012 1.00 89.62 101 GLY A CA 1
ATOM 779 C C . GLY A 1 101 ? -14.390 -14.343 9.651 1.00 89.62 101 GLY A C 1
ATOM 780 O O . GLY A 1 101 ? -13.568 -14.992 10.293 1.00 89.62 101 GLY A O 1
ATOM 781 N N . GLU A 1 102 ? -14.018 -13.499 8.680 1.00 94.88 102 GLU A N 1
ATOM 782 C CA . GLU A 1 102 ? -12.610 -13.188 8.416 1.00 94.88 102 GLU A CA 1
ATOM 783 C C . GLU A 1 102 ? -12.030 -12.292 9.519 1.00 94.88 102 GLU A C 1
ATOM 785 O O . GLU A 1 102 ? -12.716 -11.431 10.079 1.00 94.88 102 GLU A O 1
ATOM 790 N N . THR A 1 103 ? -10.745 -12.491 9.809 1.00 96.19 103 THR A N 1
ATOM 791 C CA . THR A 1 103 ? -9.982 -11.665 10.743 1.00 96.19 103 THR A CA 1
ATOM 792 C C . THR A 1 103 ? -9.185 -10.591 10.016 1.00 96.19 103 THR A C 1
ATOM 794 O O . THR A 1 103 ? -8.823 -10.746 8.843 1.00 96.19 103 THR A O 1
ATOM 797 N N . PHE A 1 104 ? -8.866 -9.507 10.717 1.00 96.75 104 PHE A N 1
ATOM 798 C CA . PHE A 1 104 ? -8.022 -8.453 10.172 1.00 96.75 104 PHE A CA 1
ATOM 799 C C . PHE A 1 104 ? -6.977 -7.941 11.162 1.00 96.75 104 PHE A C 1
ATOM 801 O O . PHE A 1 104 ? -7.105 -8.103 12.374 1.00 96.75 104 PHE A O 1
ATOM 808 N N . ARG A 1 105 ? -5.956 -7.278 10.615 1.00 96.88 105 ARG A N 1
ATOM 809 C CA . ARG A 1 105 ? -4.960 -6.506 11.362 1.00 96.88 105 ARG A CA 1
ATOM 810 C C . ARG A 1 105 ? -4.876 -5.096 10.803 1.00 96.88 105 ARG A C 1
ATOM 812 O O . ARG A 1 105 ? -4.855 -4.921 9.585 1.00 96.88 105 ARG A O 1
ATOM 819 N N . ILE A 1 106 ? -4.769 -4.107 11.683 1.00 97.12 106 ILE A N 1
ATOM 820 C CA . ILE A 1 106 ? -4.465 -2.725 11.302 1.00 97.12 106 ILE A CA 1
ATOM 821 C C . ILE A 1 106 ? -2.947 -2.570 11.250 1.00 97.12 106 ILE A C 1
ATOM 823 O O . ILE A 1 106 ? -2.226 -3.018 12.140 1.00 97.12 106 ILE A O 1
ATOM 827 N N . THR A 1 107 ? -2.435 -1.967 10.188 1.00 96.62 107 THR A N 1
ATOM 828 C CA . THR A 1 107 ? -1.023 -1.609 10.066 1.00 96.62 107 THR A CA 1
ATOM 829 C C . THR A 1 107 ? -0.955 -0.155 9.644 1.00 96.62 107 THR A C 1
ATOM 831 O O . THR A 1 107 ? -1.542 0.226 8.636 1.00 96.62 107 THR A O 1
ATOM 834 N N . ILE A 1 108 ? -0.268 0.654 10.444 1.00 95.81 108 ILE A N 1
ATOM 835 C CA . ILE A 1 108 ? -0.070 2.072 10.170 1.00 95.81 108 ILE A CA 1
ATOM 836 C C . ILE A 1 108 ? 1.397 2.272 9.818 1.00 95.81 108 ILE A C 1
ATOM 838 O O . ILE A 1 108 ? 2.281 1.852 10.565 1.00 95.81 108 ILE A O 1
ATOM 842 N N . GLU A 1 109 ? 1.649 2.924 8.693 1.00 92.75 109 GLU A N 1
ATOM 843 C CA . GLU A 1 109 ? 2.975 3.382 8.297 1.00 92.75 109 GLU A CA 1
ATOM 844 C C . GLU A 1 109 ? 2.919 4.897 8.127 1.00 92.75 109 GLU A C 1
ATOM 846 O O . GLU A 1 109 ? 2.298 5.393 7.192 1.00 92.75 109 GLU A O 1
ATOM 851 N N . THR A 1 110 ? 3.541 5.632 9.046 1.00 88.81 110 THR A N 1
ATOM 852 C CA . THR A 1 110 ? 3.538 7.098 9.031 1.00 88.81 110 THR A CA 1
ATOM 853 C C . THR A 1 110 ? 4.906 7.638 8.640 1.00 88.81 110 THR A C 1
ATOM 855 O O . THR A 1 110 ? 5.922 7.179 9.172 1.00 88.81 110 THR A O 1
ATOM 858 N N . ARG A 1 111 ? 4.94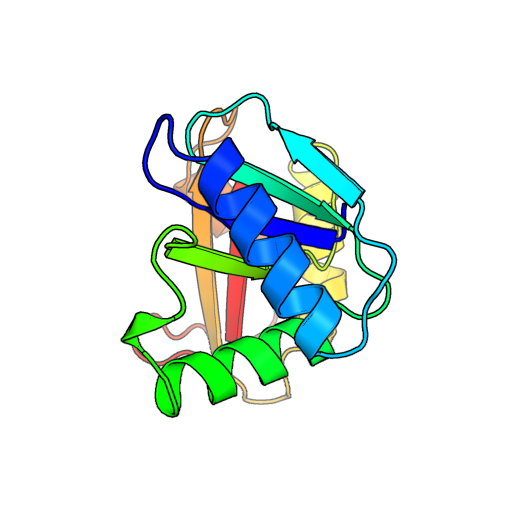2 8.652 7.778 1.00 85.06 111 ARG A N 1
ATOM 859 C CA . ARG A 1 111 ? 6.141 9.456 7.501 1.00 85.06 111 ARG A CA 1
ATOM 860 C C . ARG A 1 111 ? 6.053 10.817 8.169 1.00 85.06 111 ARG A C 1
ATOM 862 O O . ARG A 1 111 ? 6.991 11.200 8.857 1.00 85.06 111 ARG A O 1
ATOM 869 N N . ASP A 1 112 ? 4.925 11.495 8.001 1.00 85.06 112 ASP A N 1
ATOM 870 C CA . ASP A 1 112 ? 4.637 12.775 8.643 1.00 85.06 112 ASP A CA 1
ATOM 871 C C . ASP A 1 112 ? 3.140 12.842 8.966 1.00 85.06 112 ASP A C 1
ATOM 873 O O . ASP A 1 112 ? 2.308 13.126 8.107 1.00 85.06 112 ASP A O 1
ATOM 877 N N . SER A 1 113 ? 2.785 12.475 10.199 1.00 88.75 113 SER A N 1
ATOM 878 C CA . SER A 1 113 ? 1.395 12.373 10.646 1.00 88.75 113 SER A CA 1
ATOM 879 C C . SER A 1 113 ? 1.142 13.310 11.826 1.00 88.75 113 SER A C 1
ATOM 881 O O . SER A 1 113 ? 1.905 13.274 12.794 1.00 88.75 113 SER A O 1
ATOM 883 N N . PRO A 1 114 ? 0.033 14.074 11.820 1.00 92.31 114 PRO A N 1
ATOM 884 C CA . PRO A 1 114 ? -0.385 14.859 12.979 1.00 92.31 114 PRO A CA 1
ATOM 885 C C . PRO A 1 114 ? -0.971 13.995 14.110 1.00 92.31 114 PRO A C 1
ATOM 887 O O . PRO A 1 114 ? -1.211 14.506 15.200 1.00 92.31 114 PRO A O 1
ATOM 890 N N . TYR A 1 115 ? -1.225 12.706 13.858 1.00 94.62 115 TYR A N 1
ATOM 891 C CA . TYR A 1 115 ? -1.784 11.750 14.817 1.00 94.62 115 TYR A CA 1
ATOM 892 C C . TYR A 1 115 ? -0.759 10.684 15.193 1.00 94.62 115 TYR A C 1
ATOM 894 O O . TYR A 1 115 ? 0.006 10.222 14.337 1.00 94.62 115 TYR A O 1
ATOM 902 N N . SER A 1 116 ? -0.795 10.222 16.442 1.00 94.56 116 SER A N 1
ATOM 903 C CA . SER A 1 116 ? -0.020 9.053 16.848 1.00 94.56 116 SER A CA 1
ATOM 904 C C . SER A 1 116 ? -0.575 7.763 16.236 1.00 94.56 116 SER A 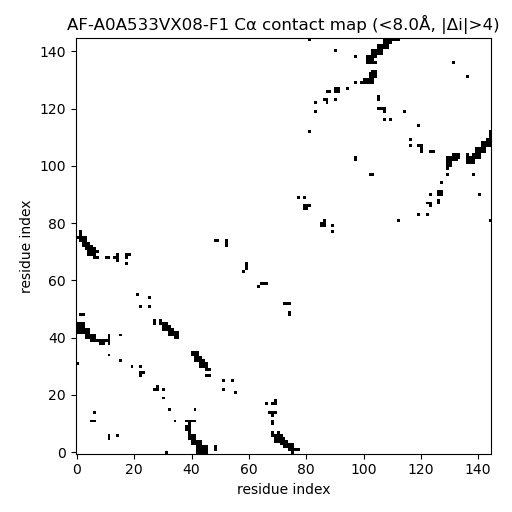C 1
ATOM 906 O O . SER A 1 116 ? -1.770 7.628 15.958 1.00 94.56 116 SER A O 1
ATOM 908 N N . THR A 1 117 ? 0.292 6.759 16.087 1.00 94.56 117 THR A N 1
ATOM 909 C CA . THR A 1 117 ? -0.098 5.418 15.626 1.00 94.56 117 THR A CA 1
ATOM 910 C C . THR A 1 117 ? -1.224 4.820 16.466 1.00 94.56 117 THR A C 1
ATOM 912 O O . THR A 1 117 ? -2.114 4.174 15.922 1.00 94.56 117 THR A O 1
ATOM 915 N N . LYS A 1 118 ? -1.204 5.047 17.786 1.00 95.31 118 LYS A N 1
ATOM 916 C CA . LYS A 1 118 ? -2.236 4.537 18.692 1.00 95.31 118 LYS A CA 1
ATOM 917 C C . LYS A 1 118 ? -3.590 5.194 18.421 1.00 95.31 118 LYS A C 1
ATOM 919 O O . LYS A 1 118 ? -4.567 4.479 18.255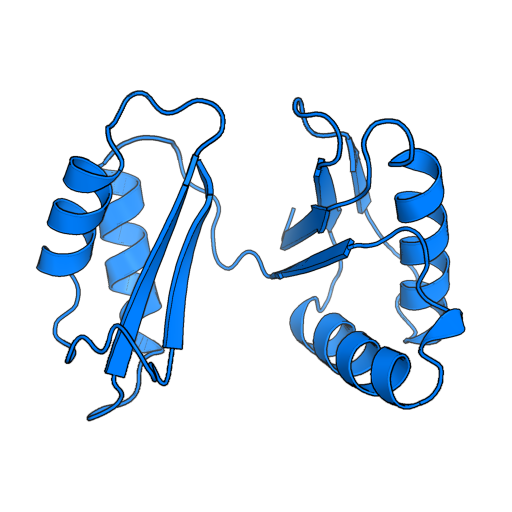 1.00 95.31 118 LYS A O 1
ATOM 924 N N . GLU A 1 119 ? -3.631 6.522 18.307 1.00 95.94 119 GLU A N 1
ATOM 925 C CA . GLU A 1 119 ? -4.871 7.252 18.003 1.00 95.94 119 GLU A CA 1
ATOM 926 C C . GLU A 1 119 ? -5.496 6.794 16.682 1.00 95.94 119 GLU A C 1
ATOM 928 O O . GLU A 1 119 ? -6.710 6.617 16.602 1.00 95.94 119 GLU A O 1
ATOM 933 N N . LEU A 1 120 ? -4.671 6.559 15.655 1.00 96.38 120 LEU A N 1
ATOM 934 C CA . LEU A 1 120 ? -5.137 6.028 14.374 1.00 96.38 120 LEU A CA 1
ATOM 935 C C . LEU A 1 120 ? -5.694 4.607 14.516 1.00 96.38 120 LEU A C 1
ATOM 937 O O . LEU A 1 120 ? -6.765 4.326 13.985 1.00 96.38 120 LEU A O 1
ATOM 941 N N . ILE A 1 121 ? -4.994 3.715 15.224 1.00 96.25 121 ILE A N 1
ATOM 942 C CA . ILE A 1 121 ? -5.451 2.334 15.435 1.00 96.25 121 ILE A CA 1
ATOM 943 C C . ILE A 1 121 ? -6.783 2.310 16.180 1.00 96.25 121 ILE A C 1
ATOM 945 O O . ILE A 1 121 ? -7.701 1.641 15.710 1.00 96.25 121 ILE A O 1
ATOM 949 N N . ASP A 1 122 ? -6.894 3.044 17.289 1.00 95.88 122 ASP A N 1
ATOM 950 C CA . ASP A 1 122 ? -8.096 3.069 18.126 1.00 95.88 122 ASP A CA 1
ATOM 951 C C . ASP A 1 122 ? -9.303 3.557 17.299 1.00 95.88 122 ASP A C 1
ATOM 953 O O . ASP A 1 122 ? -10.318 2.867 17.197 1.00 95.88 122 ASP A O 1
ATOM 957 N N . ALA A 1 123 ? -9.152 4.671 16.573 1.00 96.31 123 ALA A N 1
ATOM 958 C CA . ALA A 1 123 ? -10.220 5.224 15.739 1.00 96.31 123 ALA A CA 1
ATOM 959 C C . ALA A 1 123 ? -10.633 4.312 14.564 1.00 96.31 123 ALA A C 1
ATOM 961 O O . ALA A 1 123 ? -11.802 4.277 14.172 1.00 96.31 123 ALA A O 1
ATOM 962 N N . ILE A 1 124 ? -9.682 3.588 13.967 1.00 96.19 124 ILE A N 1
ATOM 963 C CA . ILE A 1 124 ? -9.932 2.651 12.859 1.00 96.19 124 ILE A CA 1
ATOM 964 C C . ILE A 1 124 ? -10.591 1.367 13.372 1.00 96.19 124 ILE A C 1
ATOM 966 O O . ILE A 1 124 ? -11.483 0.837 12.707 1.00 96.19 124 ILE A O 1
ATOM 970 N N . ALA A 1 125 ? -10.172 0.858 14.532 1.00 94.69 125 ALA A N 1
ATOM 971 C CA . ALA A 1 125 ? -10.733 -0.352 15.125 1.00 94.69 125 ALA A CA 1
ATOM 972 C C . ALA A 1 125 ? -12.221 -0.176 15.461 1.00 94.69 125 ALA A C 1
ATOM 974 O O . ALA A 1 125 ? -13.018 -1.059 15.146 1.00 94.69 125 ALA A O 1
ATOM 975 N N . ASP A 1 126 ? -12.609 0.992 15.981 1.00 95.56 126 ASP A N 1
ATOM 976 C CA . ASP A 1 126 ? -13.990 1.303 16.380 1.00 95.56 126 ASP A CA 1
ATOM 977 C C . ASP A 1 126 ? -15.007 1.257 15.225 1.00 95.56 126 ASP A C 1
ATOM 979 O O . ASP A 1 126 ? -16.209 1.091 15.446 1.00 95.56 126 ASP A O 1
ATOM 983 N N . VAL A 1 127 ? -14.555 1.403 13.974 1.00 96.00 127 VAL A N 1
ATOM 984 C CA . VAL A 1 127 ? -15.441 1.423 12.797 1.00 96.00 127 VAL A CA 1
ATOM 985 C C . VAL A 1 127 ? -15.490 0.101 12.028 1.00 96.00 127 VAL A C 1
ATOM 987 O O . VAL A 1 127 ? -16.234 -0.000 11.045 1.00 96.00 127 VAL A O 1
ATOM 990 N N . ILE A 1 128 ? -14.724 -0.911 12.448 1.00 94.31 128 ILE A N 1
ATOM 991 C CA . ILE A 1 128 ? -14.669 -2.225 11.798 1.00 94.31 128 ILE A CA 1
ATOM 992 C C . ILE A 1 128 ? -15.294 -3.283 12.712 1.00 94.31 128 ILE A C 1
ATOM 994 O O . ILE A 1 128 ? -14.664 -3.786 13.635 1.00 94.31 128 ILE A O 1
ATOM 998 N N . ASP A 1 129 ? -16.511 -3.707 12.376 1.00 92.12 129 ASP A N 1
ATOM 999 C CA . ASP A 1 129 ? -17.204 -4.806 13.061 1.00 92.12 129 ASP A CA 1
ATOM 1000 C C . ASP A 1 129 ? -16.732 -6.183 12.544 1.00 92.12 129 ASP A C 1
ATOM 1002 O O . ASP A 1 129 ? -17.446 -6.904 11.839 1.00 92.12 129 ASP A O 1
ATOM 1006 N N . LYS A 1 130 ? -15.455 -6.506 12.789 1.00 93.19 130 LYS A N 1
ATOM 1007 C CA . LYS A 1 130 ? -14.804 -7.781 12.431 1.00 93.19 130 LYS A CA 1
ATOM 1008 C C . LYS A 1 130 ? -13.837 -8.202 13.537 1.00 93.19 130 LYS A C 1
ATOM 1010 O O . LYS A 1 130 ? -13.436 -7.400 14.373 1.00 93.19 130 LYS A O 1
ATOM 1015 N N . LYS A 1 131 ? -13.428 -9.472 13.547 1.00 93.44 131 LYS A N 1
ATOM 1016 C CA . LYS A 1 131 ? -12.489 -9.974 14.558 1.00 93.44 131 LYS A CA 1
ATOM 1017 C C . LYS A 1 131 ? -11.059 -9.521 14.246 1.00 93.44 131 LYS A C 1
ATOM 1019 O O . LYS A 1 131 ? -10.601 -9.656 13.114 1.00 93.44 131 LYS A O 1
ATOM 1024 N N . VAL A 1 132 ? -10.336 -9.049 15.256 1.00 95.25 132 VAL A N 1
ATOM 1025 C CA . VAL A 1 132 ? -8.910 -8.718 15.134 1.00 95.25 132 VAL A CA 1
ATOM 1026 C C . VAL A 1 132 ? -8.052 -9.971 15.339 1.00 95.25 132 VAL A C 1
ATOM 1028 O O . VAL A 1 132 ? -8.315 -10.767 16.241 1.00 95.25 132 VAL A O 1
ATOM 1031 N N . ASP A 1 133 ? -7.023 -10.133 14.508 1.00 96.19 133 ASP A N 1
ATOM 1032 C CA . ASP A 1 133 ? -5.955 -11.127 14.665 1.00 96.19 133 ASP A CA 1
ATOM 1033 C C . ASP A 1 133 ? -4.615 -10.466 14.318 1.00 96.19 133 ASP A C 1
ATOM 1035 O O . ASP A 1 133 ? -4.413 -9.997 13.199 1.00 96.19 133 ASP A O 1
ATOM 1039 N N . LEU A 1 134 ? -3.711 -10.376 15.293 1.00 95.19 134 LEU A N 1
ATOM 1040 C CA . LEU A 1 134 ? -2.429 -9.688 15.123 1.00 95.19 134 LEU A CA 1
ATOM 1041 C C . LEU A 1 134 ? -1.346 -10.586 14.507 1.00 95.19 134 LEU A C 1
ATOM 1043 O O . LEU A 1 134 ? -0.381 -10.062 13.939 1.00 95.19 134 LEU A O 1
ATOM 1047 N N . GLU A 1 135 ? -1.515 -11.908 14.583 1.00 94.94 135 GLU A N 1
ATOM 1048 C CA . GLU A 1 135 ? -0.514 -12.900 14.182 1.00 94.94 135 GLU A CA 1
ATOM 1049 C C . GLU A 1 135 ? -0.794 -13.460 12.785 1.00 94.94 135 GLU A C 1
ATOM 1051 O O . GLU A 1 135 ? 0.097 -13.457 11.933 1.00 94.94 135 GLU A O 1
ATOM 1056 N N . SER A 1 136 ? -2.031 -13.898 12.520 1.00 95.31 136 SER A N 1
ATOM 1057 C CA . SER A 1 136 ? -2.418 -14.529 11.250 1.00 95.31 136 SER A CA 1
ATOM 1058 C C . SER A 1 136 ? -3.719 -13.955 10.668 1.00 95.31 136 SER A C 1
ATOM 1060 O O . SER A 1 136 ? -4.702 -14.670 10.448 1.00 95.31 136 SER A O 1
ATOM 1062 N N . PRO A 1 137 ? -3.758 -12.640 10.381 1.00 96.38 137 PRO A N 1
ATOM 1063 C CA . PRO A 1 137 ? -4.946 -12.012 9.827 1.00 96.38 137 PRO A CA 1
ATOM 1064 C C . PRO A 1 137 ? -5.243 -12.500 8.409 1.00 96.38 137 PRO A C 1
ATOM 1066 O O . PRO A 1 137 ? -4.351 -12.619 7.564 1.00 96.38 137 PRO A O 1
ATOM 1069 N N . LYS A 1 138 ? -6.531 -12.657 8.088 1.00 95.94 138 LYS A N 1
ATOM 1070 C CA . LYS A 1 138 ? -6.960 -12.902 6.704 1.00 95.94 138 LYS A CA 1
ATOM 1071 C C . LYS A 1 138 ? -6.819 -11.659 5.819 1.00 95.94 138 LYS A C 1
ATOM 1073 O O . LYS A 1 138 ? -6.606 -11.784 4.610 1.00 95.94 138 LYS A O 1
ATOM 1078 N N . LYS A 1 139 ? -6.946 -10.466 6.409 1.00 94.56 139 LYS A N 1
ATOM 1079 C CA . LYS A 1 139 ? -6.870 -9.164 5.729 1.00 94.56 139 LYS A CA 1
ATOM 1080 C C . LYS A 1 139 ? -6.001 -8.179 6.506 1.00 94.56 139 LYS A C 1
ATOM 1082 O O . LYS A 1 139 ? -6.019 -8.154 7.731 1.00 94.56 139 LYS A O 1
ATOM 1087 N N . ILE A 1 140 ? -5.288 -7.312 5.796 1.00 95.38 140 ILE A N 1
ATOM 1088 C CA . ILE A 1 140 ? -4.531 -6.215 6.408 1.00 95.38 140 ILE A CA 1
ATOM 1089 C C . ILE A 1 140 ? -5.174 -4.901 5.978 1.00 95.38 140 ILE A C 1
ATOM 1091 O O . ILE A 1 140 ? -5.287 -4.631 4.783 1.00 95.38 140 ILE A O 1
ATOM 1095 N N . VAL A 1 141 ? -5.581 -4.094 6.954 1.00 96.06 141 VAL A N 1
ATOM 1096 C CA . VAL A 1 141 ? -5.967 -2.697 6.747 1.00 96.06 141 VAL A CA 1
ATOM 1097 C C . VAL A 1 141 ? -4.699 -1.871 6.896 1.00 96.06 141 VAL A C 1
ATOM 1099 O O . VAL A 1 141 ? -4.266 -1.577 8.010 1.00 96.06 141 VAL A O 1
ATOM 1102 N N . LEU A 1 142 ? -4.065 -1.571 5.766 1.00 96.06 142 LEU A N 1
ATOM 1103 C CA . LEU A 1 142 ? -2.864 -0.748 5.720 1.00 96.06 142 LEU A CA 1
ATOM 1104 C C . LEU A 1 142 ? -3.253 0.714 5.502 1.00 96.06 142 LEU A C 1
ATOM 1106 O O . LEU A 1 142 ? -3.853 1.041 4.479 1.00 96.06 142 LEU A O 1
ATOM 1110 N N . VAL A 1 143 ? -2.863 1.585 6.428 1.00 95.56 143 VAL A N 1
ATOM 1111 C CA . VAL A 1 143 ? -2.969 3.038 6.270 1.00 95.56 143 VAL A CA 1
ATOM 1112 C C . VAL A 1 143 ? -1.564 3.613 6.191 1.00 95.56 143 VAL A C 1
ATOM 1114 O O . VAL A 1 143 ? -0.754 3.412 7.095 1.00 95.56 143 VAL A O 1
ATOM 1117 N N . GLN A 1 144 ? -1.284 4.303 5.090 1.00 92.62 144 GLN A N 1
ATOM 1118 C CA . GLN A 1 144 ? -0.065 5.082 4.919 1.00 92.62 144 GLN A CA 1
ATOM 1119 C C . GLN A 1 144 ? -0.413 6.556 5.106 1.00 92.62 144 GLN A C 1
ATOM 1121 O O . GLN A 1 144 ? -1.343 7.033 4.455 1.00 92.62 144 GLN A O 1
ATOM 1126 N N . VAL A 1 145 ? 0.305 7.231 6.005 1.00 90.50 145 VAL A N 1
ATOM 1127 C CA . VAL A 1 145 ? 0.180 8.673 6.270 1.00 90.50 145 VAL A CA 1
ATOM 1128 C C . VAL A 1 145 ? 1.493 9.358 5.942 1.00 90.50 145 VAL A C 1
ATOM 1130 O O . VAL A 1 145 ? 2.532 8.939 6.507 1.00 90.50 145 VAL A O 1
#

Solvent-accessible surface area (backbone atoms only — not comparable to full-atom values): 8557 Å² total; per-residue (Å²): 117,36,31,44,36,30,26,56,72,90,36,47,69,57,20,50,52,52,49,51,53,54,36,42,76,75,67,46,80,68,68,50,75,46,80,50,100,46,84,22,37,35,37,26,32,58,95,53,50,68,62,51,52,51,50,49,60,52,44,46,71,76,44,51,86,76,63,80,39,58,75,45,77,42,78,49,95,77,84,70,66,102,39,74,67,53,48,34,55,48,49,42,62,56,46,71,77,56,55,90,92,40,29,29,29,83,44,78,49,70,82,75,58,101,63,56,71,62,61,53,49,56,55,47,53,78,54,46,100,61,49,79,29,90,85,78,42,76,39,74,52,73,46,78,68

Secondary structure (DSSP, 8-state):
--EEEEESTT-HHHHHHHHHHHHHHTT----EEEE-SSTTEEEEE-S-HHHHHHHHHHHHHH-GGG--SEEEEEE-S----S-HHHHHHHHHHHGGGS-TT-EEEEEEE-SS-SS-HHHHHHHHHTT--SEE-SSS-SEEEEEE-

pLDDT: mean 94.46, std 2.66, range [84.06, 97.56]